Protein AF-A0A1A8MB85-F1 (afdb_monomer_lite)

pLDDT: mean 87.74, std 10.63, range [53.06, 98.12]

Radius of gyration: 19.13 Å; chains: 1; bounding box: 42×26×47 Å

Organism: NCBI:txid704102

Foldseek 3Di:
DCQKDKDWDQADPVRHGDPAGTKMWMWGDDPVGIDIDIDGDDDDDPPDPDDDPPDDDDD

Structure (mmCIF, N/CA/C/O backbone):
data_AF-A0A1A8MB85-F1
#
_entry.id   AF-A0A1A8MB85-F1
#
loop_
_atom_site.group_PDB
_atom_site.id
_atom_site.type_symbol
_atom_site.label_atom_id
_atom_site.label_alt_id
_atom_site.label_comp_id
_atom_site.label_asym_id
_atom_site.label_entity_id
_atom_site.label_seq_id
_atom_site.pdbx_PDB_ins_code
_atom_site.Cartn_x
_atom_site.Cartn_y
_atom_site.Cartn_z
_atom_site.occupancy
_atom_site.B_iso_or_equiv
_atom_site.auth_seq_id
_atom_site.auth_comp_id
_atom_site.auth_asym_id
_atom_site.auth_atom_id
_atom_site.pdbx_PDB_model_num
ATOM 1 N N . PRO A 1 1 ? -16.262 -1.697 18.720 1.00 53.06 1 PRO A N 1
ATOM 2 C CA . PRO A 1 1 ? -15.601 -0.576 18.012 1.00 53.06 1 PRO A CA 1
ATOM 3 C C . PRO A 1 1 ? -14.710 -1.105 16.880 1.00 53.06 1 PRO A C 1
ATOM 5 O O . PRO A 1 1 ? -13.820 -1.908 17.134 1.00 53.06 1 PRO A O 1
ATOM 8 N N . PHE A 1 2 ? -14.991 -0.730 15.631 1.00 53.59 2 PHE A N 1
ATOM 9 C CA . PHE A 1 2 ? -14.161 -1.112 14.485 1.00 53.59 2 PHE A CA 1
ATOM 10 C C . PHE A 1 2 ? -12.875 -0.275 14.502 1.00 53.59 2 PHE A C 1
ATOM 12 O O . PHE A 1 2 ? -12.801 0.770 13.875 1.00 53.59 2 PHE A O 1
ATOM 19 N N . THR A 1 3 ? -11.875 -0.699 15.276 1.00 71.81 3 THR A N 1
ATOM 20 C CA . THR A 1 3 ? -10.650 0.083 15.538 1.00 71.81 3 THR A CA 1
ATOM 21 C C . THR A 1 3 ? -9.719 0.175 14.317 1.00 71.81 3 THR A C 1
ATOM 23 O O . THR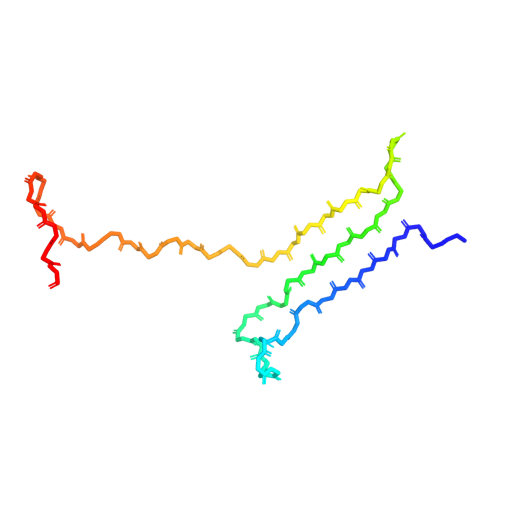 A 1 3 ? -8.776 0.962 14.312 1.00 71.81 3 THR A O 1
ATOM 26 N N . LYS A 1 4 ? -9.975 -0.616 13.265 1.00 84.25 4 LYS A N 1
ATOM 27 C CA . LYS A 1 4 ? -9.255 -0.553 11.990 1.00 84.25 4 LYS A CA 1
ATOM 28 C C . LYS A 1 4 ? -10.111 -1.122 10.853 1.00 84.25 4 LYS A C 1
ATOM 30 O O . LYS A 1 4 ? -10.584 -2.251 10.960 1.00 84.25 4 LYS A O 1
ATOM 35 N N . MET A 1 5 ? -10.291 -0.365 9.772 1.00 94.00 5 MET A N 1
ATOM 36 C CA . MET A 1 5 ? -10.882 -0.843 8.512 1.00 94.00 5 MET A CA 1
ATOM 37 C C . MET A 1 5 ? -9.770 -1.029 7.482 1.00 94.00 5 MET A C 1
ATOM 39 O O . MET A 1 5 ? -8.885 -0.183 7.398 1.00 94.00 5 MET A O 1
ATOM 43 N N . GLN A 1 6 ? -9.792 -2.113 6.705 1.00 95.12 6 GLN A N 1
ATOM 44 C CA . GLN A 1 6 ? -8.770 -2.380 5.692 1.00 95.12 6 GLN A CA 1
ATOM 45 C C . GLN A 1 6 ? -9.407 -2.791 4.367 1.00 95.12 6 GLN A C 1
ATOM 47 O O . GLN A 1 6 ? -10.287 -3.648 4.339 1.00 95.12 6 GLN A O 1
ATOM 52 N N . PHE A 1 7 ? -8.904 -2.216 3.281 1.00 95.81 7 PHE A N 1
ATOM 53 C CA . PHE A 1 7 ? -9.297 -2.505 1.908 1.00 95.81 7 PHE A CA 1
ATOM 54 C C . PHE A 1 7 ? -8.067 -2.894 1.088 1.00 95.81 7 PHE A C 1
ATOM 56 O O . PHE A 1 7 ? -6.953 -2.473 1.404 1.00 95.81 7 PHE A O 1
ATOM 63 N N . ALA A 1 8 ? -8.272 -3.691 0.041 1.00 97.12 8 ALA A N 1
ATOM 64 C CA . ALA A 1 8 ? -7.238 -4.065 -0.916 1.00 97.12 8 ALA A CA 1
ATOM 65 C C . ALA A 1 8 ? -7.692 -3.704 -2.335 1.00 97.12 8 ALA A C 1
ATOM 67 O O . ALA A 1 8 ? -8.774 -4.114 -2.760 1.00 97.12 8 ALA A O 1
ATOM 68 N N . ILE A 1 9 ? -6.862 -2.955 -3.057 1.00 96.88 9 ILE A N 1
ATOM 69 C CA . ILE A 1 9 ? -7.030 -2.688 -4.485 1.00 96.88 9 ILE A CA 1
ATOM 70 C C . ILE A 1 9 ? -6.442 -3.881 -5.231 1.00 96.88 9 ILE A C 1
ATOM 72 O O . ILE A 1 9 ? -5.235 -4.109 -5.190 1.00 96.88 9 ILE A O 1
ATOM 76 N N . GLN A 1 10 ? -7.322 -4.662 -5.849 1.00 97.44 10 GLN A N 1
ATOM 77 C CA . GLN A 1 10 ? -6.984 -5.931 -6.504 1.00 97.44 10 GLN A CA 1
ATOM 78 C C . GLN A 1 10 ? -7.321 -5.936 -7.994 1.00 97.44 10 GLN A C 1
ATOM 80 O O . GLN A 1 10 ? -6.960 -6.880 -8.685 1.00 97.44 10 GLN A O 1
ATOM 85 N N . HIS A 1 11 ? -8.017 -4.904 -8.470 1.00 97.88 11 HIS A N 1
ATOM 86 C CA . HIS A 1 11 ? -8.451 -4.810 -9.853 1.00 97.88 11 HIS A CA 1
ATOM 87 C C . HIS A 1 11 ? -8.119 -3.433 -10.415 1.00 97.88 11 HIS A C 1
ATOM 89 O O . HIS A 1 11 ? -8.158 -2.431 -9.690 1.00 97.88 11 HIS A O 1
ATOM 95 N N . THR A 1 12 ? -7.795 -3.410 -11.699 1.00 96.06 12 THR A N 1
ATOM 96 C CA . THR A 1 12 ? -7.682 -2.213 -12.523 1.00 96.06 12 THR A CA 1
ATOM 97 C C . THR A 1 12 ? -9.068 -1.612 -12.776 1.00 96.06 12 THR A C 1
ATOM 99 O O . THR A 1 12 ? -10.110 -2.156 -12.399 1.00 96.06 12 THR A O 1
ATOM 102 N N . TRP A 1 13 ? -9.092 -0.433 -13.390 1.00 96.62 13 TRP A N 1
ATOM 103 C CA . TRP A 1 13 ? -10.319 0.319 -13.663 1.00 96.62 13 TRP A CA 1
ATOM 104 C C . TRP A 1 13 ? -11.287 -0.416 -14.611 1.00 96.62 13 TRP A C 1
ATOM 106 O O . TRP A 1 13 ? -12.492 -0.178 -14.554 1.00 96.62 13 TRP A O 1
ATOM 116 N N . ASP A 1 14 ? -10.772 -1.313 -15.450 1.00 97.50 14 ASP A N 1
ATOM 117 C CA . ASP A 1 14 ? -11.497 -2.185 -16.380 1.00 97.50 14 ASP A CA 1
ATOM 118 C C . ASP A 1 14 ? -11.817 -3.569 -15.792 1.00 97.50 14 ASP A C 1
ATOM 120 O O . ASP A 1 14 ? -12.330 -4.437 -16.489 1.00 97.50 14 ASP A O 1
ATOM 124 N N . SER A 1 15 ? -11.656 -3.734 -14.474 1.00 96.88 15 SER A N 1
ATOM 125 C CA . SER A 1 15 ? -11.961 -4.953 -13.705 1.00 96.88 15 SER A CA 1
ATOM 126 C C . SER A 1 15 ? -11.007 -6.129 -13.907 1.00 96.88 15 SER A C 1
ATOM 128 O O . SER A 1 15 ? -11.242 -7.184 -13.313 1.00 96.88 15 SER A O 1
ATOM 130 N N . ASP A 1 16 ? -9.924 -5.961 -14.662 1.00 98.12 16 ASP A N 1
ATOM 131 C CA . ASP A 1 16 ? -8.870 -6.969 -14.728 1.00 98.12 16 ASP A CA 1
ATOM 132 C C . ASP A 1 16 ? -8.103 -7.040 -13.394 1.00 98.12 16 ASP A C 1
ATOM 134 O O . ASP A 1 16 ? -8.011 -6.046 -12.667 1.00 98.12 16 ASP A O 1
ATOM 138 N N . PRO A 1 17 ? -7.578 -8.212 -12.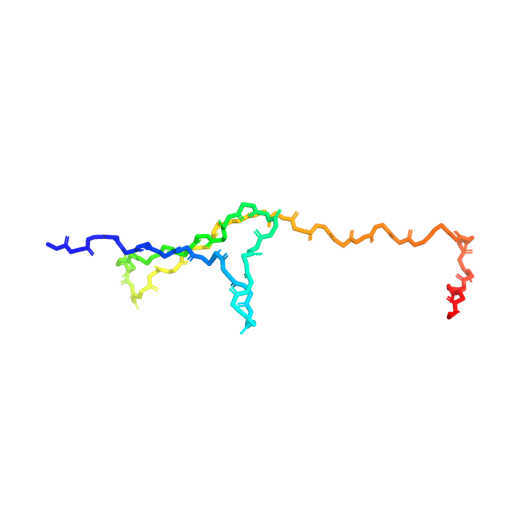999 1.00 97.81 17 PRO A N 1
ATOM 139 C CA . PRO A 1 17 ? -6.761 -8.320 -11.798 1.00 97.81 17 PRO A CA 1
ATOM 140 C C . PRO A 1 17 ? -5.434 -7.571 -11.972 1.00 97.81 17 PRO A C 1
ATOM 142 O O . PRO A 1 17 ? -4.832 -7.590 -13.044 1.00 97.81 17 PRO A O 1
ATOM 145 N N . VAL A 1 18 ? -4.940 -6.956 -10.897 1.00 95.38 18 VAL A N 1
ATOM 146 C CA . VAL A 1 18 ? -3.587 -6.376 -10.888 1.00 95.38 18 VAL A CA 1
ATOM 147 C C . VAL A 1 18 ? -2.516 -7.473 -10.959 1.00 95.38 18 VAL A C 1
ATOM 149 O O . VAL A 1 18 ? -2.701 -8.567 -10.423 1.00 95.38 18 VAL A O 1
ATOM 152 N N . ASP A 1 19 ? -1.377 -7.177 -11.583 1.00 95.06 19 ASP A N 1
ATOM 153 C CA . ASP A 1 19 ? -0.253 -8.106 -11.792 1.00 95.06 19 ASP A CA 1
ATOM 154 C C . ASP A 1 19 ? 0.841 -8.024 -10.706 1.00 95.06 19 ASP A C 1
ATOM 156 O O . ASP A 1 19 ? 1.889 -8.664 -10.800 1.00 95.06 19 ASP A O 1
ATOM 160 N N . HIS A 1 20 ? 0.582 -7.265 -9.642 1.00 93.19 20 HIS 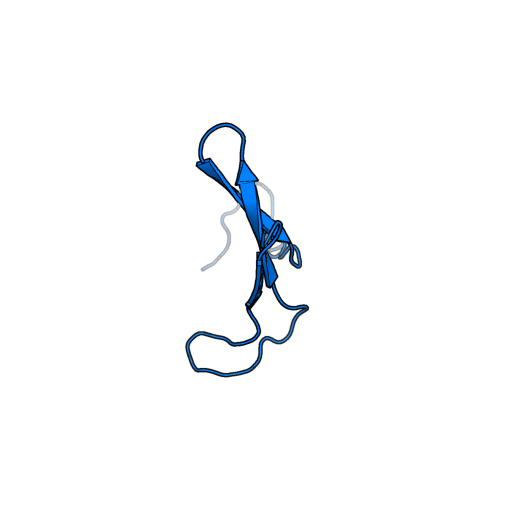A N 1
ATOM 161 C CA . HIS 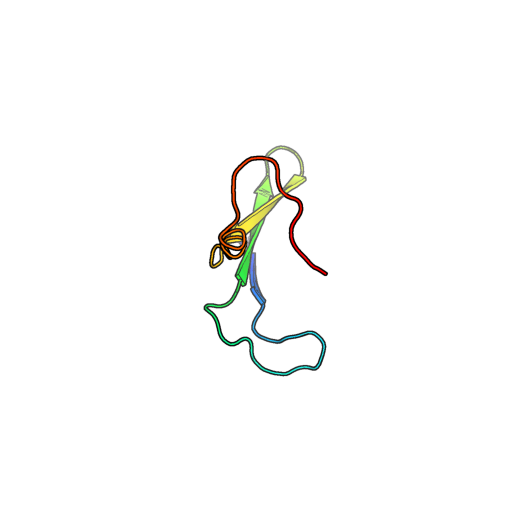A 1 20 ? 1.482 -7.025 -8.519 1.00 93.19 20 HIS A CA 1
ATOM 162 C C . HIS A 1 20 ? 0.796 -7.320 -7.173 1.00 93.19 20 HIS A C 1
ATOM 164 O O . HIS A 1 20 ? -0.404 -7.589 -7.102 1.00 93.19 20 HIS A O 1
ATOM 170 N N . GLU A 1 21 ? 1.536 -7.239 -6.060 1.00 94.94 21 GLU A N 1
ATOM 171 C CA . GLU A 1 21 ? 0.923 -7.347 -4.730 1.00 94.94 21 GLU A CA 1
ATOM 172 C C . GLU A 1 21 ? -0.151 -6.254 -4.523 1.00 94.94 21 GLU A C 1
ATOM 174 O O . GLU A 1 21 ? 0.133 -5.079 -4.778 1.00 94.94 21 GLU A O 1
ATOM 179 N N . PRO A 1 22 ? -1.366 -6.587 -4.039 1.00 96.56 22 PRO A N 1
ATOM 180 C CA . PRO A 1 22 ? -2.439 -5.611 -3.868 1.00 96.56 22 PRO A CA 1
ATOM 181 C C . PRO A 1 22 ? -2.050 -4.431 -2.980 1.00 96.56 22 PRO A C 1
ATOM 183 O O . PRO A 1 22 ? -1.511 -4.607 -1.883 1.00 96.56 22 PRO A O 1
ATOM 186 N N . ILE A 1 23 ? -2.431 -3.226 -3.402 1.00 96.44 23 ILE A N 1
ATOM 187 C CA . ILE A 1 23 ? -2.279 -2.025 -2.578 1.00 96.44 23 ILE A CA 1
ATOM 188 C C . ILE A 1 23 ? -3.306 -2.086 -1.447 1.00 96.44 23 ILE A C 1
ATOM 190 O O . ILE A 1 23 ? -4.504 -2.251 -1.680 1.00 96.44 23 ILE A O 1
ATOM 194 N N . ARG A 1 24 ? -2.849 -1.938 -0.205 1.00 97.00 24 ARG A N 1
ATOM 195 C CA . ARG A 1 24 ? -3.681 -1.983 0.999 1.00 97.00 24 ARG A CA 1
ATOM 196 C C . ARG A 1 24 ? -3.897 -0.588 1.551 1.00 97.00 24 ARG A C 1
ATOM 198 O O . ARG A 1 24 ? -2.936 0.132 1.805 1.00 97.00 24 ARG A O 1
ATOM 205 N N . ILE A 1 25 ? -5.154 -0.248 1.811 1.00 96.50 25 ILE A N 1
ATOM 206 C CA . ILE A 1 25 ? -5.552 0.996 2.470 1.00 96.50 25 ILE A CA 1
ATOM 207 C C . ILE A 1 25 ? -6.121 0.638 3.837 1.00 96.50 25 ILE A C 1
ATOM 209 O O . ILE A 1 25 ? -7.072 -0.136 3.933 1.00 96.50 25 ILE A O 1
ATOM 213 N N . SER A 1 26 ? -5.538 1.186 4.897 1.00 95.88 26 SER A N 1
ATOM 214 C CA . SER A 1 26 ? -6.012 1.041 6.272 1.00 95.88 26 SER A CA 1
ATOM 215 C C . SER A 1 26 ? -6.540 2.369 6.799 1.00 95.88 26 SER A C 1
ATOM 217 O O . SER A 1 26 ? -5.847 3.379 6.733 1.00 95.88 26 SER A O 1
ATOM 219 N N . PHE A 1 27 ? -7.728 2.349 7.391 1.00 93.62 27 PHE A N 1
ATOM 220 C CA . PHE A 1 27 ? -8.310 3.472 8.113 1.00 93.62 27 PHE A CA 1
ATOM 221 C C . PHE A 1 27 ? -8.359 3.171 9.608 1.00 93.62 27 PHE A C 1
ATOM 223 O O . PHE A 1 27 ? -8.742 2.072 10.012 1.00 93.62 27 PHE A O 1
ATOM 230 N N . SER A 1 28 ? -7.986 4.145 10.429 1.00 93.19 28 SER A N 1
ATOM 231 C CA . SER A 1 28 ? -8.087 4.076 11.890 1.00 93.19 28 SER A CA 1
ATOM 232 C C . SER A 1 28 ? -8.431 5.441 12.479 1.00 93.19 28 SER A C 1
ATOM 234 O O . SER A 1 28 ? -8.292 6.470 11.812 1.00 93.19 28 SER A O 1
ATOM 236 N N . ASP A 1 29 ? -8.875 5.454 13.732 1.00 91.88 29 ASP A N 1
ATOM 237 C CA . ASP A 1 29 ? -9.130 6.697 14.456 1.00 91.88 29 ASP A CA 1
ATOM 238 C C . ASP A 1 29 ? -7.818 7.484 14.631 1.00 91.88 29 ASP A C 1
ATOM 240 O O . ASP A 1 29 ? -6.821 6.977 15.150 1.00 91.88 29 ASP A O 1
ATOM 244 N N . GLY A 1 30 ? -7.802 8.738 14.188 1.00 87.38 30 GLY A N 1
ATOM 245 C CA . GLY A 1 30 ? -6.707 9.685 14.382 1.00 87.38 30 GLY A CA 1
ATOM 246 C C . GLY A 1 30 ? -7.044 10.721 15.457 1.00 87.38 30 GLY A C 1
ATOM 247 O O . GLY A 1 30 ? -8.205 10.995 15.745 1.00 87.38 30 GLY A O 1
ATOM 248 N N . LYS A 1 31 ? -6.018 11.365 16.035 1.00 84.56 31 LYS A N 1
ATOM 249 C CA . LYS A 1 31 ? -6.183 12.364 17.116 1.00 84.56 31 LYS A CA 1
ATOM 250 C C . LYS A 1 31 ? -7.102 13.549 16.765 1.00 84.56 31 LYS A C 1
ATOM 252 O O . LYS A 1 31 ? -7.614 14.188 17.674 1.00 84.56 31 LYS A O 1
ATOM 257 N N . ALA A 1 32 ? -7.279 13.856 15.479 1.00 85.38 32 ALA A N 1
ATOM 258 C CA . ALA A 1 32 ? -8.105 14.965 14.993 1.00 85.38 32 ALA A CA 1
ATOM 259 C C . ALA A 1 32 ? -8.916 14.600 13.730 1.00 85.38 32 ALA A C 1
ATOM 261 O O . ALA A 1 32 ? -9.255 15.479 12.942 1.00 85.38 32 ALA A O 1
ATOM 262 N N . GLY A 1 33 ? -9.185 13.311 13.490 1.00 87.00 33 GLY A N 1
ATOM 263 C CA . GLY A 1 33 ? -9.877 12.867 12.277 1.00 87.00 33 GLY A CA 1
ATOM 264 C C . GLY A 1 33 ? -9.605 11.408 11.928 1.00 87.00 33 GLY A C 1
ATOM 265 O O . GLY A 1 33 ? -9.256 10.616 12.795 1.00 87.00 33 GLY A O 1
ATOM 266 N N . LEU A 1 34 ? -9.748 11.052 10.654 1.00 90.62 34 LEU A N 1
ATOM 267 C CA . LEU A 1 34 ? -9.490 9.702 10.153 1.00 90.62 34 LEU A CA 1
ATOM 268 C C . LEU A 1 34 ? -8.025 9.573 9.712 1.00 90.62 34 LEU A C 1
ATOM 270 O O . LEU A 1 34 ? -7.573 10.324 8.848 1.00 90.62 34 LEU A O 1
ATOM 274 N N . LYS A 1 35 ? -7.274 8.624 10.277 1.00 92.94 35 LYS A N 1
ATOM 275 C CA . LYS A 1 35 ? -5.928 8.286 9.801 1.00 92.94 35 LYS A CA 1
ATOM 276 C C . LYS A 1 35 ? -6.045 7.278 8.662 1.00 92.94 35 LYS A C 1
ATOM 278 O O . LYS A 1 35 ? -6.610 6.205 8.862 1.00 92.94 35 LYS A O 1
ATOM 283 N N . MET A 1 36 ? -5.473 7.606 7.507 1.00 95.00 36 MET A N 1
ATOM 284 C CA . MET A 1 36 ? -5.338 6.695 6.372 1.00 95.00 36 MET A CA 1
ATOM 285 C C . MET A 1 36 ? -3.873 6.291 6.201 1.00 95.00 36 MET A C 1
ATOM 287 O O . MET A 1 36 ? -2.987 7.143 6.201 1.00 95.00 36 MET A O 1
ATOM 291 N N . GLU A 1 37 ? -3.624 4.998 6.046 1.00 95.62 37 GLU A N 1
ATOM 292 C CA . GLU A 1 37 ? -2.308 4.428 5.757 1.00 95.62 37 GLU A CA 1
ATOM 293 C C . GLU A 1 37 ? -2.397 3.595 4.485 1.00 95.62 37 GLU A C 1
ATOM 295 O O . GLU A 1 37 ? -3.313 2.784 4.342 1.00 95.62 37 GLU A O 1
ATOM 300 N N . VAL A 1 38 ? -1.450 3.791 3.570 1.00 95.31 38 VAL A N 1
ATOM 301 C CA . VAL A 1 38 ? -1.376 3.056 2.305 1.00 95.31 38 VAL A CA 1
ATOM 302 C C . VAL A 1 38 ? -0.090 2.239 2.292 1.00 95.31 38 VAL A C 1
ATOM 304 O O . VAL A 1 38 ? 0.973 2.736 2.656 1.00 95.31 38 VAL A O 1
ATOM 307 N N . THR A 1 39 ? -0.183 0.973 1.905 1.00 95.31 39 THR A N 1
ATOM 308 C CA . THR A 1 39 ? 0.961 0.067 1.767 1.00 95.31 39 THR A CA 1
ATOM 309 C C . THR A 1 39 ? 0.856 -0.655 0.439 1.00 95.31 39 THR A C 1
ATOM 311 O O . THR A 1 39 ? -0.209 -1.159 0.095 1.00 95.31 39 THR A O 1
ATOM 314 N N . GLY A 1 40 ? 1.952 -0.726 -0.300 1.00 94.06 40 GLY A N 1
ATOM 315 C CA . GLY A 1 40 ? 1.994 -1.406 -1.582 1.00 94.06 40 GLY A CA 1
ATOM 316 C C . GLY A 1 40 ? 3.412 -1.456 -2.139 1.00 94.06 40 G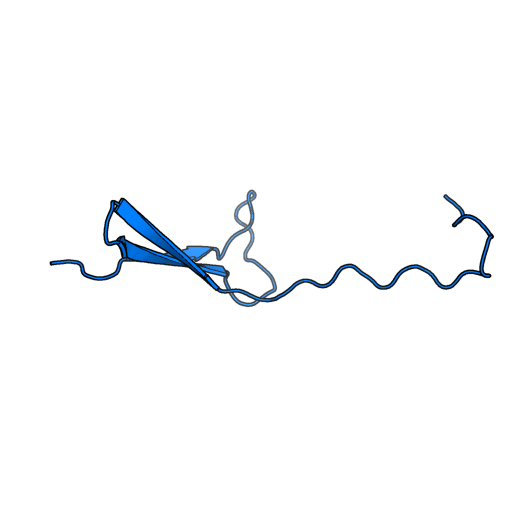LY A C 1
ATOM 317 O O . GLY A 1 40 ? 4.331 -0.916 -1.513 1.00 94.06 40 GLY A O 1
ATOM 318 N N . PRO A 1 41 ? 3.585 -2.109 -3.294 1.00 93.19 41 PRO A N 1
ATOM 319 C CA . PRO A 1 41 ? 4.852 -2.125 -4.008 1.00 93.19 41 PRO A CA 1
ATOM 320 C C . PRO A 1 41 ? 5.279 -0.708 -4.410 1.00 93.19 41 PRO A C 1
ATOM 322 O O . PRO A 1 41 ? 4.450 0.146 -4.729 1.00 93.19 41 PRO A O 1
ATOM 325 N N . PHE A 1 42 ? 6.589 -0.464 -4.385 1.00 86.81 42 PHE A N 1
ATOM 326 C CA . PHE A 1 42 ? 7.179 0.762 -4.908 1.00 86.81 42 PHE A CA 1
ATOM 327 C C . PHE A 1 42 ? 7.526 0.556 -6.381 1.0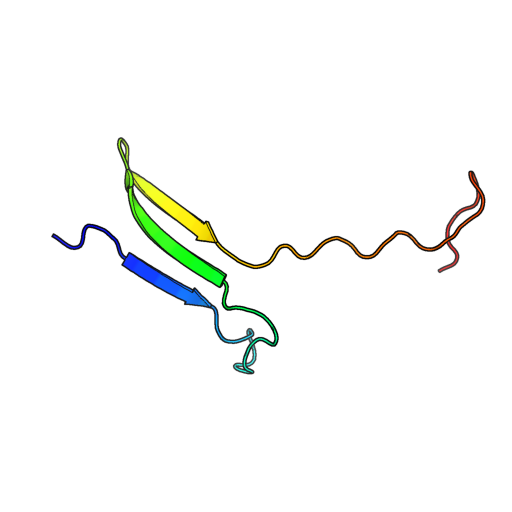0 86.81 42 PHE A C 1
ATOM 329 O O . PHE A 1 42 ? 8.390 -0.257 -6.710 1.00 86.81 42 PHE A O 1
ATOM 336 N N . PHE A 1 43 ? 6.840 1.283 -7.256 1.00 82.94 43 PHE A N 1
ATOM 337 C CA . PHE A 1 43 ? 7.156 1.325 -8.677 1.00 82.94 43 PHE A CA 1
ATOM 338 C C . PHE A 1 43 ? 8.181 2.438 -8.873 1.00 82.94 43 PHE A C 1
ATOM 340 O O . PHE A 1 43 ? 7.824 3.613 -8.856 1.00 82.94 43 PHE A O 1
ATOM 347 N N . ASN A 1 44 ? 9.460 2.067 -8.965 1.00 81.56 44 ASN A N 1
ATOM 348 C CA . ASN A 1 44 ? 10.490 3.009 -9.393 1.00 81.56 44 ASN A CA 1
ATOM 349 C C . ASN A 1 44 ? 10.127 3.561 -10.772 1.00 81.56 44 ASN A C 1
ATOM 351 O O . ASN A 1 44 ? 9.578 2.830 -11.603 1.00 81.56 44 ASN A O 1
ATOM 355 N N . ASP A 1 45 ? 10.506 4.810 -11.030 1.00 82.56 45 ASP A N 1
ATOM 356 C CA . ASP A 1 45 ? 10.586 5.275 -12.406 1.00 82.56 45 ASP A CA 1
ATOM 357 C C . ASP A 1 45 ? 11.545 4.351 -13.174 1.00 82.56 45 ASP A C 1
ATOM 359 O O . ASP A 1 45 ? 12.553 3.907 -12.604 1.00 82.56 45 ASP A O 1
ATOM 363 N N . PRO A 1 46 ? 11.246 4.016 -14.443 1.00 80.06 46 PRO A N 1
ATOM 364 C CA . PRO A 1 46 ? 12.221 3.326 -15.268 1.00 80.06 46 PRO A CA 1
ATOM 365 C C . PRO A 1 46 ? 13.509 4.149 -15.289 1.00 80.06 46 PRO A C 1
ATOM 367 O O . PRO A 1 46 ? 13.463 5.383 -15.302 1.00 80.06 46 PRO A O 1
ATOM 370 N N . ASP A 1 47 ? 14.654 3.465 -15.296 1.00 80.69 47 ASP A N 1
ATOM 371 C CA . ASP A 1 47 ? 15.936 4.143 -15.446 1.00 80.69 47 ASP A CA 1
ATOM 372 C C . ASP A 1 47 ? 15.877 5.062 -16.667 1.00 80.69 47 ASP A C 1
ATOM 374 O O . ASP A 1 47 ? 15.346 4.692 -17.723 1.00 80.69 47 ASP A O 1
ATOM 378 N N . ALA A 1 48 ? 16.427 6.269 -16.520 1.00 74.94 48 ALA A N 1
ATOM 379 C CA . ALA A 1 48 ? 16.582 7.154 -17.660 1.00 74.94 48 ALA A CA 1
ATOM 380 C C . ALA A 1 48 ? 17.315 6.388 -18.777 1.00 74.94 48 ALA A C 1
ATOM 382 O O . ALA A 1 48 ? 18.241 5.619 -18.477 1.00 74.94 48 ALA A O 1
ATOM 383 N N . PRO A 1 49 ? 16.937 6.580 -20.054 1.00 79.12 49 PRO A N 1
ATOM 384 C CA . PRO A 1 49 ? 17.676 5.974 -21.148 1.00 79.12 49 PRO A CA 1
ATOM 385 C C . PRO A 1 49 ? 19.166 6.305 -21.004 1.00 79.12 49 PRO A C 1
ATOM 387 O O . PRO A 1 49 ? 19.536 7.370 -20.505 1.00 79.12 49 PRO A O 1
ATOM 390 N N . SER A 1 50 ? 20.050 5.405 -21.432 1.00 79.38 50 SER A N 1
ATOM 391 C CA . SER A 1 50 ? 21.470 5.755 -21.497 1.00 79.38 50 SER A CA 1
ATOM 392 C C . SER A 1 50 ? 21.656 6.890 -22.512 1.00 79.38 50 SER A C 1
ATOM 394 O O . SER A 1 50 ? 21.136 6.814 -23.625 1.00 79.38 50 SER A O 1
ATOM 396 N N . GLY A 1 51 ? 22.374 7.948 -22.134 1.00 77.00 51 GLY A N 1
ATOM 397 C CA . GLY A 1 51 ? 22.644 9.098 -22.993 1.00 77.00 51 GLY A CA 1
ATOM 398 C C . GLY A 1 51 ? 23.953 9.782 -22.613 1.00 77.00 51 GLY A C 1
ATOM 399 O O . GLY A 1 51 ? 24.388 9.715 -21.460 1.00 77.00 51 GLY A O 1
ATOM 400 N N . GLU A 1 52 ? 24.603 10.423 -23.585 1.00 85.88 52 GLU A N 1
ATOM 401 C CA . GLU A 1 52 ? 25.784 11.236 -23.298 1.00 85.88 52 GLU A CA 1
ATOM 402 C C . GLU A 1 52 ? 25.392 12.477 -22.474 1.00 85.88 52 GLU A C 1
ATOM 404 O O . GLU A 1 52 ? 24.395 13.136 -22.791 1.00 85.88 52 GLU A O 1
ATOM 409 N N . PRO A 1 53 ? 26.165 12.841 -21.431 1.00 79.38 53 PRO A N 1
ATOM 410 C CA . PRO A 1 53 ? 25.902 14.043 -20.650 1.00 79.38 53 PRO A CA 1
ATOM 411 C C . PRO A 1 53 ? 25.796 15.289 -21.540 1.00 79.38 53 PRO A C 1
ATOM 413 O O . PRO A 1 53 ? 26.728 15.629 -22.264 1.00 79.38 53 PRO A O 1
ATOM 416 N N . GLY A 1 54 ? 24.667 15.995 -21.453 1.00 83.69 54 GLY A N 1
ATOM 417 C CA . GLY A 1 54 ? 24.421 17.224 -22.215 1.00 83.69 54 GLY A CA 1
ATOM 418 C C . GLY A 1 54 ? 23.751 17.030 -23.579 1.00 83.69 54 GLY A C 1
ATOM 419 O O . GLY A 1 54 ? 23.490 18.026 -24.253 1.00 83.69 54 GLY A O 1
ATOM 420 N N . VAL A 1 55 ? 23.428 15.797 -23.975 1.00 82.06 55 VAL A N 1
ATOM 421 C CA . VAL A 1 55 ? 22.636 15.502 -25.179 1.00 82.06 55 VAL A CA 1
ATOM 422 C C . VAL A 1 55 ? 21.188 15.205 -24.773 1.00 82.06 55 VAL A C 1
ATOM 424 O O . VAL A 1 55 ? 20.946 14.488 -23.805 1.00 82.06 55 VAL A O 1
ATOM 427 N N . GLY A 1 56 ? 20.213 15.781 -25.482 1.00 77.94 56 GLY A N 1
ATOM 428 C CA . GLY A 1 56 ? 18.795 15.477 -25.257 1.00 77.94 56 GLY A CA 1
ATOM 429 C C . GLY A 1 56 ? 18.457 14.042 -25.668 1.00 77.94 56 GLY A C 1
ATOM 430 O O . GLY A 1 56 ? 19.036 13.520 -26.620 1.00 77.94 56 GLY A O 1
ATOM 431 N N . PHE A 1 57 ? 17.516 13.404 -24.971 1.00 74.38 57 PHE A N 1
ATOM 432 C CA . PHE A 1 57 ? 17.007 12.100 -25.395 1.00 74.38 57 PHE A CA 1
ATOM 433 C C . PHE A 1 57 ? 16.253 12.239 -26.729 1.00 74.38 57 PHE A C 1
ATOM 435 O O . PHE A 1 57 ? 15.498 13.203 -26.879 1.00 74.38 57 PHE A O 1
ATOM 442 N N . PRO A 1 58 ? 16.469 11.336 -27.705 1.00 69.44 58 PRO A N 1
ATOM 443 C CA . PRO A 1 58 ? 15.660 11.310 -28.921 1.00 69.44 58 PRO A CA 1
ATOM 444 C C . PRO A 1 58 ? 14.189 11.008 -28.582 1.00 69.44 58 PRO A C 1
ATOM 446 O O . PRO A 1 58 ? 13.929 10.255 -27.642 1.00 69.44 58 PRO A O 1
ATOM 449 N N . GLU A 1 59 ? 13.260 11.614 -29.333 1.00 63.00 59 GLU A N 1
ATOM 450 C CA . GLU A 1 59 ? 11.817 11.299 -29.281 1.00 63.00 59 GLU A CA 1
ATOM 451 C C . GLU A 1 59 ? 11.503 9.893 -29.809 1.00 63.00 59 GLU A C 1
ATOM 453 O O . GLU A 1 59 ? 12.171 9.454 -30.779 1.00 63.00 59 GLU A O 1
#

Sequence (59 aa):
PFTKMQFAIQHTWDSDPVDHEPIRISFSDGKAGLKMEVTGPFFNDPDAPSGEPGVGFPE

Secondary structure (DSSP, 8-state):
----EEEEE-B-TTSPBPSSSPEEEEEEEETTEEEEEEE----PPPPPPP--TTPPPP-